Protein AF-A0A9P6UFY0-F1 (afdb_monomer_lite)

Secondary structure (DSSP, 8-state):
--------SS-TTTPPP-TTPSP--S---SSPTTSS-SS-SSHHHHHHHHHHHHHHHHHHHH---------

Organism: NCBI:txid64522

Foldseek 3Di:
DDDPDDDDDDDVPQADQAPPPDDPDPDDDPAHAQPPHSHGTSVVVVVVVVVVVVVVVCCVVVPVDPPPPPD

Radius of gyration: 19.02 Å; chains: 1; bounding box: 43×19×61 Å

Sequence (71 aa):
MAPTVIAAGSSVAFDRLGYWSPSTSSVDWCESNYVVSFYIAEFWNTISNAACFAAAAAAYHFFPGPKETRF

InterPro domains:
  IPR008901 Alkaline ceramidase [PF05875] (22-59)
  IPR008901 Alkaline ceramidase [PTHR46187] (15-58)

pLDDT: mean 82.56, std 16.37, range [40.5, 97.12]

Structure (mmCIF, N/CA/C/O backbone):
data_AF-A0A9P6UFY0-F1
#
_entry.id   AF-A0A9P6UFY0-F1
#
loop_
_atom_site.group_PDB
_atom_site.id
_atom_site.type_symbol
_atom_site.label_atom_id
_atom_site.label_alt_id
_atom_site.label_comp_id
_atom_site.label_asym_id
_atom_site.label_entity_id
_atom_site.label_seq_id
_atom_site.pdbx_PDB_ins_code
_atom_site.Cartn_x
_atom_site.Cartn_y
_atom_site.Cartn_z
_atom_site.occupancy
_atom_site.B_iso_or_equiv
_atom_site.auth_seq_id
_atom_site.auth_comp_id
_atom_site.auth_asym_id
_atom_site.auth_atom_id
_atom_site.pdbx_PDB_model_num
ATOM 1 N N . MET A 1 1 ? 24.859 4.055 -26.615 1.00 41.75 1 MET A N 1
ATOM 2 C CA . MET A 1 1 ? 25.310 3.618 -25.278 1.00 41.75 1 MET A CA 1
ATOM 3 C C . MET A 1 1 ? 24.057 3.533 -24.415 1.00 41.75 1 MET A C 1
ATOM 5 O O . MET A 1 1 ? 23.590 4.555 -23.940 1.00 41.75 1 MET A O 1
ATOM 9 N N . ALA A 1 2 ? 23.403 2.370 -24.384 1.00 40.50 2 ALA A N 1
ATOM 10 C CA . ALA A 1 2 ? 22.215 2.161 -23.554 1.00 40.50 2 ALA A CA 1
ATOM 11 C C . ALA A 1 2 ? 22.686 1.907 -22.114 1.00 40.50 2 ALA A C 1
ATOM 13 O O . ALA A 1 2 ? 23.676 1.189 -21.951 1.00 40.50 2 ALA A O 1
ATOM 14 N N . PRO A 1 3 ? 22.059 2.498 -21.085 1.00 53.41 3 PRO A N 1
ATOM 15 C CA . PRO A 1 3 ? 22.482 2.246 -19.724 1.00 53.41 3 PRO A CA 1
ATOM 16 C C . PRO A 1 3 ? 22.112 0.806 -19.374 1.00 53.41 3 PRO A C 1
ATOM 18 O O . PRO A 1 3 ? 20.949 0.408 -19.427 1.00 53.41 3 PRO A O 1
ATOM 21 N N . THR A 1 4 ? 23.128 0.021 -19.040 1.00 54.47 4 THR A N 1
ATOM 22 C CA . THR A 1 4 ? 22.989 -1.271 -18.379 1.00 54.47 4 THR A CA 1
ATOM 23 C C . THR A 1 4 ? 22.379 -1.009 -17.004 1.00 54.47 4 THR A C 1
ATOM 25 O O . THR A 1 4 ? 23.090 -0.666 -16.061 1.00 54.47 4 THR A O 1
ATOM 28 N N . VAL A 1 5 ? 21.053 -1.092 -16.891 1.00 55.19 5 VAL A N 1
ATOM 29 C CA . VAL A 1 5 ? 20.393 -1.108 -15.583 1.00 55.19 5 VAL A CA 1
ATOM 30 C C . VAL A 1 5 ? 20.681 -2.471 -14.967 1.00 55.19 5 VAL A C 1
ATOM 32 O O . VAL A 1 5 ? 20.381 -3.514 -15.545 1.00 55.19 5 VAL A O 1
ATOM 35 N N . ILE A 1 6 ? 21.361 -2.426 -13.828 1.00 50.16 6 ILE A N 1
ATOM 36 C CA . ILE A 1 6 ? 21.821 -3.565 -13.044 1.00 50.16 6 ILE A CA 1
ATOM 37 C C . ILE A 1 6 ? 20.602 -4.398 -12.640 1.00 50.16 6 ILE A C 1
ATOM 39 O O . ILE A 1 6 ? 19.765 -3.955 -11.858 1.00 50.16 6 ILE A O 1
ATOM 43 N N . ALA A 1 7 ? 20.518 -5.606 -13.194 1.00 50.81 7 ALA A N 1
ATOM 44 C CA . ALA A 1 7 ? 19.624 -6.653 -12.735 1.00 50.81 7 ALA A CA 1
ATOM 45 C C . ALA A 1 7 ? 20.100 -7.128 -11.355 1.00 50.81 7 ALA A C 1
ATOM 47 O O . ALA A 1 7 ? 21.100 -7.838 -11.247 1.00 50.81 7 ALA A O 1
ATOM 48 N N . ALA A 1 8 ? 19.396 -6.719 -10.304 1.00 52.03 8 ALA A N 1
ATOM 49 C CA . ALA A 1 8 ? 19.523 -7.294 -8.976 1.00 52.03 8 ALA A CA 1
ATOM 50 C C . ALA A 1 8 ? 18.166 -7.890 -8.591 1.00 52.03 8 ALA A C 1
ATOM 52 O O . ALA A 1 8 ? 17.213 -7.156 -8.372 1.00 52.03 8 ALA A O 1
ATOM 53 N N . GLY A 1 9 ? 18.098 -9.221 -8.520 1.00 50.91 9 GLY A N 1
ATOM 54 C CA . GLY A 1 9 ? 16.960 -9.938 -7.945 1.00 50.91 9 GLY A CA 1
ATOM 55 C C . GLY A 1 9 ? 15.818 -10.220 -8.920 1.00 50.91 9 GLY A C 1
ATOM 56 O O . GLY A 1 9 ? 15.480 -9.443 -9.800 1.00 50.91 9 GLY A O 1
ATOM 57 N N . SER A 1 10 ? 15.260 -11.410 -8.802 1.00 54.81 10 SER A N 1
ATOM 58 C CA . SER A 1 10 ? 14.361 -12.071 -9.738 1.00 54.81 10 SER A CA 1
ATOM 59 C C . SER A 1 10 ? 12.879 -11.703 -9.538 1.00 54.81 10 SER A C 1
ATOM 61 O O . SER A 1 10 ? 12.223 -12.344 -8.726 1.00 54.81 10 SER A O 1
ATOM 63 N N . SER A 1 11 ? 12.349 -10.754 -10.322 1.00 57.12 11 SER A N 1
ATOM 64 C CA . SER A 1 11 ? 10.888 -10.530 -10.524 1.00 57.12 11 SER A CA 1
ATOM 65 C C . SER A 1 11 ? 10.498 -9.855 -11.863 1.00 57.12 11 SER A C 1
ATOM 67 O O . SER A 1 11 ? 9.327 -9.798 -12.236 1.00 57.12 11 SER A O 1
ATOM 69 N N . VAL A 1 12 ? 11.475 -9.465 -12.694 1.00 60.03 12 VAL A N 1
ATOM 70 C CA . VAL A 1 12 ? 11.282 -8.731 -13.971 1.00 60.03 12 VAL A CA 1
ATOM 71 C C . VAL A 1 12 ? 10.406 -9.398 -15.044 1.00 60.03 12 VAL A C 1
ATOM 73 O O . VAL A 1 12 ? 10.049 -8.735 -16.013 1.00 60.03 12 VAL A O 1
ATOM 76 N N . ALA A 1 13 ? 10.057 -10.684 -14.935 1.00 64.81 13 ALA A N 1
ATOM 77 C CA . ALA A 1 13 ? 9.256 -11.348 -15.970 1.00 64.81 13 ALA A CA 1
ATOM 78 C C . ALA A 1 13 ? 7.790 -10.872 -16.000 1.00 64.81 13 ALA A C 1
ATOM 80 O O . ALA A 1 13 ? 7.169 -10.900 -17.063 1.00 64.81 13 ALA A O 1
ATOM 81 N N . PHE A 1 14 ? 7.246 -10.432 -14.859 1.00 72.88 14 PHE A N 1
ATOM 82 C CA . PHE A 1 14 ? 5.835 -10.039 -14.732 1.00 72.88 14 PHE A CA 1
ATOM 83 C C . PHE A 1 14 ? 5.625 -8.644 -14.125 1.00 72.88 14 PHE A C 1
ATOM 85 O O . PHE A 1 14 ? 4.522 -8.100 -14.216 1.00 72.88 14 PHE A O 1
ATOM 92 N N . ASP A 1 15 ? 6.678 -8.040 -13.580 1.00 84.31 15 ASP A N 1
ATOM 93 C CA . ASP A 1 15 ? 6.633 -6.702 -12.999 1.00 84.31 15 ASP A CA 1
ATOM 94 C C . ASP A 1 15 ? 6.610 -5.595 -14.052 1.00 84.31 15 ASP A C 1
ATOM 96 O O . ASP A 1 15 ? 7.284 -5.653 -15.085 1.00 84.31 15 ASP A O 1
ATOM 100 N N . ARG A 1 16 ? 5.843 -4.539 -13.766 1.00 88.56 16 ARG A N 1
ATOM 101 C CA . ARG A 1 16 ? 5.807 -3.321 -14.582 1.00 88.56 16 ARG A CA 1
ATOM 102 C C . ARG A 1 16 ? 6.646 -2.225 -13.939 1.00 88.56 16 ARG A C 1
ATOM 104 O O . ARG A 1 16 ? 6.761 -2.147 -12.721 1.00 88.56 16 ARG A O 1
ATOM 111 N N . LEU A 1 17 ? 7.189 -1.329 -14.765 1.00 89.81 17 LEU A N 1
ATOM 112 C CA . LEU A 1 17 ? 7.803 -0.098 -14.269 1.00 89.81 17 LEU A CA 1
ATOM 113 C C . LEU A 1 17 ? 6.713 0.791 -13.666 1.00 89.81 17 LEU A C 1
ATOM 115 O O . LEU A 1 17 ? 5.795 1.224 -14.365 1.00 89.81 17 LEU A O 1
ATOM 119 N N . GLY A 1 18 ? 6.824 1.031 -12.366 1.00 90.19 18 GLY A N 1
ATOM 120 C CA . GLY A 1 18 ? 5.953 1.906 -11.600 1.00 90.19 18 GLY A CA 1
ATOM 121 C C . GLY A 1 18 ? 6.608 3.243 -11.293 1.00 90.19 18 GLY A C 1
ATOM 122 O O . GLY A 1 18 ? 7.794 3.463 -11.542 1.00 90.19 18 GLY A O 1
ATOM 123 N N . TYR A 1 19 ? 5.829 4.135 -10.691 1.00 93.69 19 TYR A N 1
ATOM 124 C CA . TYR A 1 19 ? 6.292 5.470 -10.315 1.00 93.69 19 TYR A CA 1
ATOM 125 C C . TYR A 1 19 ? 7.505 5.443 -9.367 1.00 93.69 19 TYR A C 1
ATOM 127 O O . TYR A 1 19 ? 8.390 6.286 -9.477 1.00 93.69 19 TYR A O 1
ATOM 135 N N . TRP A 1 20 ? 7.563 4.462 -8.460 1.00 91.50 20 TRP A N 1
ATOM 136 C CA . TRP A 1 20 ? 8.625 4.336 -7.453 1.00 91.50 20 TRP A CA 1
ATOM 137 C C . TRP A 1 20 ? 9.727 3.336 -7.833 1.00 91.50 20 TRP A C 1
ATOM 139 O O . TRP A 1 20 ? 10.491 2.913 -6.971 1.00 91.50 20 TRP A O 1
ATOM 149 N N . SER A 1 21 ? 9.810 2.925 -9.100 1.00 86.94 21 SER A N 1
ATOM 150 C CA . SER A 1 21 ? 10.852 1.999 -9.552 1.00 86.94 21 SER A CA 1
ATOM 151 C C . SER A 1 21 ? 12.252 2.648 -9.566 1.00 86.94 21 SER A C 1
ATOM 153 O O . SER A 1 21 ? 12.366 3.839 -9.866 1.00 86.94 21 SER A O 1
ATOM 155 N N . PRO A 1 22 ? 13.336 1.873 -9.339 1.00 88.00 22 PRO A N 1
ATOM 156 C CA . PRO A 1 22 ? 13.366 0.438 -9.022 1.00 88.00 22 PRO A CA 1
ATOM 157 C C . PRO A 1 22 ? 13.064 0.136 -7.543 1.00 88.00 22 PRO A C 1
ATOM 159 O O . PRO A 1 22 ? 13.336 0.954 -6.666 1.00 88.00 22 PRO A O 1
ATOM 162 N N . SER A 1 23 ? 12.532 -1.058 -7.265 1.00 85.25 23 SER A N 1
ATOM 163 C CA . SER A 1 23 ? 12.314 -1.531 -5.894 1.00 85.25 23 SER A CA 1
ATOM 164 C C . SER A 1 23 ? 13.652 -1.744 -5.172 1.00 85.25 23 SER A C 1
ATOM 166 O O . SER A 1 23 ? 14.594 -2.313 -5.718 1.00 85.25 23 SER A O 1
ATOM 168 N N . THR A 1 24 ? 13.751 -1.260 -3.931 1.00 88.75 24 THR A N 1
ATOM 169 C CA . THR A 1 24 ? 14.952 -1.385 -3.076 1.00 88.75 24 THR A CA 1
ATOM 170 C C . THR A 1 24 ? 14.765 -2.366 -1.916 1.00 88.75 24 THR A C 1
ATOM 172 O O . THR A 1 24 ? 15.650 -2.502 -1.071 1.00 88.75 24 THR A O 1
ATOM 175 N N . SER A 1 25 ? 13.614 -3.041 -1.857 1.00 85.00 25 SER A N 1
ATOM 176 C CA . SER A 1 25 ? 13.329 -4.061 -0.848 1.00 85.00 25 SER A CA 1
ATOM 177 C C . SER A 1 25 ? 14.2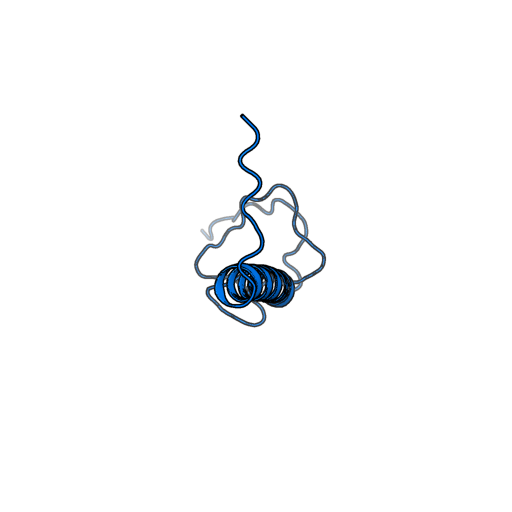42 -5.275 -1.028 1.00 85.00 25 SER A C 1
ATOM 179 O O . SER A 1 25 ? 14.552 -5.671 -2.149 1.00 85.00 25 SER A O 1
ATOM 181 N N . SER A 1 26 ? 14.651 -5.896 0.080 1.00 89.12 26 SER A N 1
ATOM 182 C CA . SER A 1 26 ? 15.401 -7.158 0.057 1.00 89.12 26 SER A CA 1
ATOM 183 C C . SER A 1 26 ? 14.526 -8.373 -0.264 1.00 89.12 26 SER A C 1
ATOM 185 O O . SER A 1 26 ? 15.059 -9.421 -0.625 1.00 89.12 26 SER A O 1
ATOM 187 N N . VAL A 1 27 ? 13.205 -8.242 -0.110 1.00 88.12 27 VAL A N 1
ATOM 188 C CA . VAL A 1 27 ? 12.212 -9.295 -0.350 1.00 88.12 27 VAL A CA 1
ATOM 189 C C . VAL A 1 27 ? 11.089 -8.735 -1.214 1.00 88.12 27 VAL A C 1
ATOM 191 O O . VAL A 1 27 ? 10.578 -7.649 -0.936 1.00 88.12 27 VAL A O 1
ATOM 194 N N . ASP A 1 28 ? 10.719 -9.504 -2.230 1.00 88.00 28 ASP A N 1
ATOM 195 C CA . ASP A 1 28 ? 9.605 -9.263 -3.144 1.00 88.00 28 ASP A CA 1
ATOM 196 C C . ASP A 1 28 ? 8.666 -10.470 -3.027 1.00 88.00 28 ASP A C 1
ATOM 198 O O . ASP A 1 28 ? 9.144 -11.615 -3.010 1.00 88.00 28 ASP A O 1
ATOM 202 N N . TRP A 1 29 ? 7.365 -10.250 -2.835 1.00 87.38 29 TRP A N 1
ATOM 203 C CA . TRP A 1 29 ? 6.430 -11.361 -2.646 1.00 87.38 29 TRP A CA 1
ATOM 204 C C . TRP A 1 29 ? 6.015 -11.962 -3.995 1.00 87.38 29 TRP A C 1
ATOM 206 O O . TRP A 1 29 ? 6.450 -11.552 -5.064 1.00 87.38 29 TRP A O 1
ATOM 216 N N . CYS A 1 30 ? 5.172 -12.999 -3.969 1.00 90.50 30 CYS A N 1
ATOM 217 C CA . CYS A 1 30 ? 4.732 -13.664 -5.198 1.00 90.50 30 CYS A CA 1
ATOM 218 C C . CYS A 1 30 ? 3.797 -12.805 -6.074 1.00 90.50 30 CYS A C 1
ATOM 220 O O . CYS A 1 30 ? 3.480 -13.218 -7.189 1.00 90.50 30 CYS A O 1
ATOM 222 N N . GLU A 1 31 ? 3.302 -11.669 -5.572 1.00 92.75 31 GLU A N 1
ATOM 223 C CA . GLU A 1 31 ? 2.447 -10.761 -6.336 1.00 92.75 31 GLU A CA 1
ATOM 224 C C . GLU A 1 31 ? 3.307 -9.801 -7.163 1.00 92.75 31 GLU A C 1
ATOM 226 O O . GLU A 1 31 ? 4.211 -9.166 -6.643 1.00 92.75 31 GLU A O 1
ATOM 231 N N . SER A 1 32 ? 3.001 -9.659 -8.451 1.00 92.00 32 SER A N 1
ATOM 232 C CA . SER A 1 32 ? 3.770 -8.783 -9.334 1.00 92.00 32 SER A CA 1
ATOM 233 C C . SER A 1 32 ? 3.572 -7.293 -9.038 1.00 92.00 32 SER A C 1
ATOM 235 O O . SER A 1 32 ? 2.452 -6.803 -8.837 1.00 92.00 32 SER A O 1
ATOM 237 N N . ASN A 1 33 ? 4.663 -6.538 -9.126 1.00 93.31 33 ASN A N 1
ATOM 238 C CA . ASN A 1 33 ? 4.700 -5.106 -8.891 1.00 93.31 33 ASN A CA 1
ATOM 239 C C . ASN A 1 33 ? 4.021 -4.312 -10.021 1.00 93.31 33 ASN A C 1
ATOM 241 O O . ASN A 1 33 ? 4.250 -4.531 -11.214 1.00 93.31 33 ASN A O 1
ATOM 245 N N . T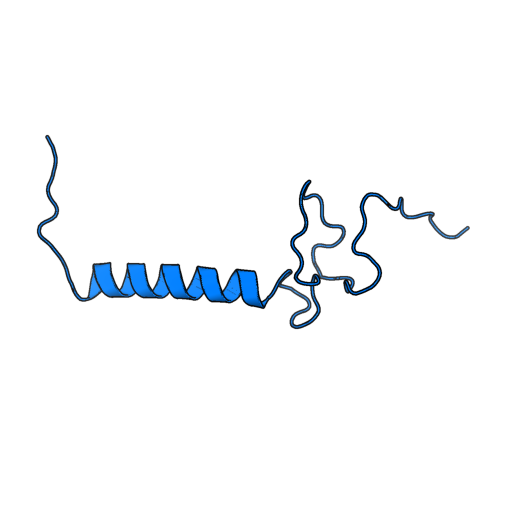YR A 1 34 ? 3.192 -3.340 -9.628 1.00 93.19 34 TYR A N 1
ATOM 246 C CA . TYR A 1 34 ? 2.555 -2.339 -10.498 1.00 93.19 34 TYR A CA 1
ATOM 247 C C . TYR A 1 34 ? 1.669 -2.886 -11.637 1.00 93.19 34 TYR A C 1
ATOM 249 O O . TYR A 1 34 ? 1.414 -2.194 -12.627 1.00 93.19 34 TYR A O 1
ATOM 257 N N . VAL A 1 35 ? 1.154 -4.116 -11.523 1.00 93.62 35 VAL A N 1
ATOM 258 C CA . VAL A 1 35 ? 0.272 -4.707 -12.552 1.00 93.62 35 VAL A CA 1
ATOM 259 C C . VAL A 1 35 ? -1.090 -4.009 -12.617 1.00 93.62 35 VAL A C 1
ATOM 261 O O . VAL A 1 35 ? -1.597 -3.760 -13.714 1.00 93.62 35 VAL A O 1
ATOM 264 N N . VAL A 1 36 ? -1.670 -3.677 -11.459 1.00 95.44 36 VAL A N 1
ATOM 265 C CA . VAL A 1 3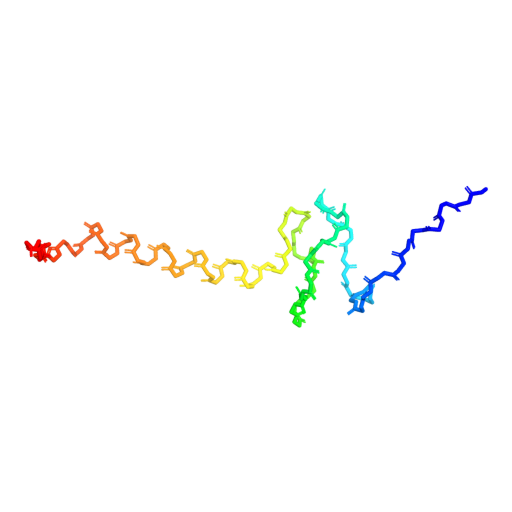6 ? -3.012 -3.069 -11.354 1.00 95.44 36 VAL A CA 1
ATOM 266 C C . VAL A 1 36 ? -2.955 -1.539 -11.321 1.00 95.44 36 VAL A C 1
ATOM 268 O O . VAL A 1 36 ? -3.815 -0.878 -11.898 1.00 95.44 36 VAL A O 1
ATOM 271 N N . SER A 1 37 ? -1.944 -0.960 -10.667 1.00 94.50 37 SER A N 1
ATOM 272 C CA . SER A 1 37 ? -1.790 0.489 -10.499 1.00 94.50 37 SER A CA 1
ATOM 273 C C . SER A 1 37 ? -0.348 0.914 -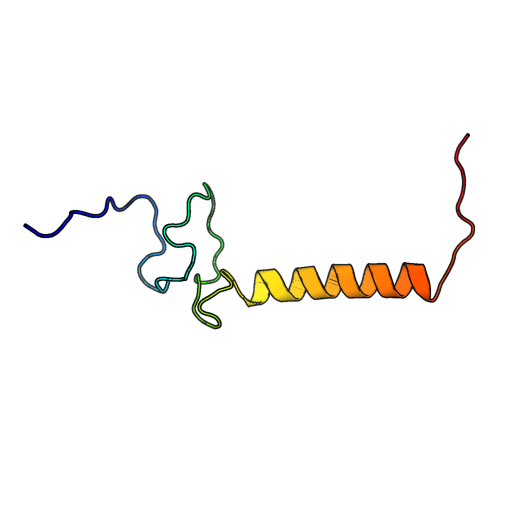10.748 1.00 94.50 37 SER A C 1
ATOM 275 O O . SER A 1 37 ? 0.579 0.277 -10.263 1.00 94.50 37 SER A O 1
ATOM 277 N N . PHE A 1 38 ? -0.154 2.039 -11.441 1.00 94.62 38 PHE A N 1
ATOM 278 C CA . PHE A 1 38 ? 1.175 2.619 -11.674 1.00 94.62 38 PHE A CA 1
ATOM 279 C C . PHE A 1 38 ? 1.829 3.165 -10.391 1.00 94.62 38 PHE A C 1
ATOM 281 O O . PHE A 1 38 ? 3.048 3.315 -10.324 1.00 94.62 38 PHE A O 1
ATOM 288 N N . TYR A 1 39 ? 1.029 3.454 -9.361 1.00 95.81 39 TYR A N 1
ATOM 289 C CA . TYR A 1 39 ? 1.506 4.073 -8.121 1.00 95.81 39 TYR A CA 1
ATOM 290 C C . TYR A 1 39 ? 1.704 3.083 -6.973 1.00 95.81 39 TYR A C 1
ATOM 292 O O . TYR A 1 39 ? 2.480 3.368 -6.064 1.00 95.81 39 TYR A O 1
ATOM 300 N N . ILE A 1 40 ? 1.013 1.941 -7.003 1.00 95.75 40 ILE A N 1
ATOM 301 C CA . ILE A 1 40 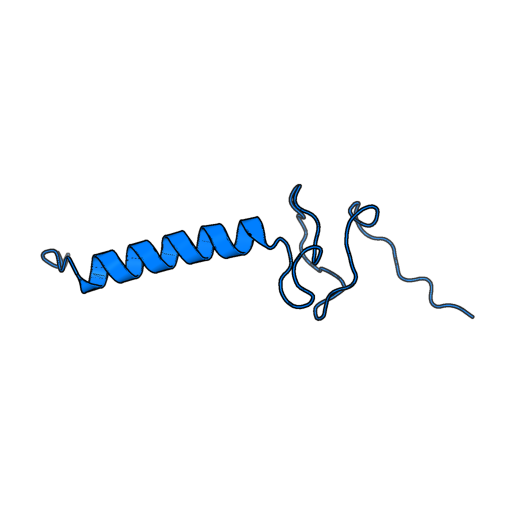? 0.980 0.971 -5.904 1.00 95.75 40 ILE A CA 1
ATOM 302 C C . ILE A 1 40 ? 1.538 -0.365 -6.406 1.00 95.75 40 ILE A C 1
ATOM 304 O O . ILE A 1 40 ? 0.950 -0.996 -7.285 1.00 95.75 40 ILE A O 1
ATOM 308 N N . ALA A 1 41 ? 2.675 -0.763 -5.836 1.00 94.12 41 ALA A N 1
ATOM 309 C CA . ALA A 1 41 ? 3.249 -2.102 -5.948 1.00 94.12 41 ALA A CA 1
ATOM 310 C C . ALA A 1 41 ? 2.386 -3.121 -5.184 1.00 94.12 41 ALA A C 1
ATOM 312 O O . ALA A 1 41 ? 1.732 -2.730 -4.220 1.00 94.12 41 ALA A O 1
ATOM 313 N N . GLU A 1 42 ? 2.374 -4.388 -5.617 1.00 94.81 42 GLU A N 1
ATOM 314 C CA . GLU A 1 42 ? 1.607 -5.480 -4.983 1.00 94.81 42 GLU A CA 1
ATOM 315 C C . GLU A 1 42 ? 0.196 -5.044 -4.526 1.00 94.81 42 GLU A C 1
ATOM 317 O O . GLU A 1 42 ? -0.099 -4.847 -3.339 1.00 94.81 42 GLU A O 1
ATOM 322 N N . PHE A 1 43 ? -0.672 -4.760 -5.498 1.00 96.56 43 PHE A N 1
ATOM 323 C CA . PHE A 1 43 ? -1.932 -4.060 -5.252 1.00 96.56 43 PHE A CA 1
ATOM 324 C C . PHE A 1 43 ? -2.845 -4.802 -4.266 1.00 96.56 43 PHE A C 1
ATOM 326 O O . PHE A 1 43 ? -3.434 -4.173 -3.381 1.00 96.56 43 PHE A O 1
ATOM 333 N N . TRP A 1 44 ? -2.958 -6.125 -4.394 1.00 96.50 44 TRP A N 1
ATOM 334 C CA . TRP A 1 44 ? -3.837 -6.938 -3.559 1.00 96.50 44 TRP A CA 1
ATOM 335 C C . TRP A 1 44 ? -3.288 -7.111 -2.139 1.00 96.50 44 TRP A C 1
ATOM 337 O O . TRP A 1 44 ? -4.055 -7.002 -1.173 1.00 96.50 44 TRP A O 1
ATOM 347 N N . ASN A 1 45 ? -1.974 -7.267 -1.979 1.00 96.19 45 ASN A N 1
ATOM 348 C CA . ASN A 1 45 ? -1.312 -7.231 -0.672 1.00 96.19 45 ASN A CA 1
ATOM 349 C C . ASN A 1 45 ? -1.506 -5.875 0.025 1.00 96.19 45 ASN A C 1
ATOM 351 O O . ASN A 1 45 ? -1.794 -5.816 1.223 1.00 96.19 45 ASN A O 1
ATOM 355 N N . THR A 1 46 ? -1.411 -4.769 -0.714 1.00 96.50 46 THR A N 1
ATOM 356 C CA . THR A 1 46 ? -1.582 -3.426 -0.142 1.00 96.50 46 THR A CA 1
ATOM 357 C C . THR A 1 46 ? -3.026 -3.179 0.307 1.00 96.50 46 THR A C 1
ATOM 359 O O . THR A 1 46 ? -3.266 -2.750 1.440 1.00 96.50 46 THR A O 1
ATOM 362 N N . ILE A 1 47 ? -4.012 -3.458 -0.554 1.00 97.06 47 ILE A N 1
ATOM 363 C CA . ILE A 1 47 ? -5.414 -3.121 -0.265 1.00 97.06 47 ILE A CA 1
ATOM 364 C C . ILE A 1 47 ? -6.031 -4.016 0.814 1.00 97.06 47 ILE A C 1
ATOM 366 O O . ILE A 1 47 ? -6.847 -3.544 1.606 1.00 97.06 47 ILE A O 1
ATOM 370 N N . SER A 1 48 ? -5.618 -5.284 0.895 1.00 96.00 48 SER A N 1
ATOM 371 C CA . SER A 1 48 ? -6.068 -6.193 1.955 1.00 96.00 48 SER A CA 1
ATOM 372 C C . SER A 1 48 ? -5.599 -5.723 3.338 1.00 96.00 48 SER A C 1
ATOM 374 O O . SER A 1 48 ? -6.408 -5.647 4.264 1.00 96.00 48 SER A O 1
ATOM 376 N N . ASN A 1 49 ? -4.341 -5.289 3.470 1.00 96.12 49 ASN A N 1
ATOM 377 C CA . ASN A 1 49 ? -3.836 -4.674 4.702 1.00 96.12 49 ASN A CA 1
ATOM 378 C C . ASN A 1 49 ? -4.569 -3.367 5.041 1.00 96.12 49 ASN A C 1
ATOM 380 O O . ASN A 1 49 ? -4.946 -3.144 6.194 1.00 96.12 49 ASN A O 1
ATOM 384 N N . ALA A 1 50 ? -4.827 -2.516 4.043 1.00 96.56 50 ALA A N 1
ATOM 385 C CA . ALA A 1 50 ? -5.595 -1.288 4.240 1.00 96.56 50 ALA A CA 1
ATOM 386 C C . ALA A 1 50 ? -7.016 -1.574 4.760 1.00 96.56 50 ALA A C 1
ATOM 388 O O . ALA A 1 50 ? -7.493 -0.878 5.659 1.00 96.56 50 ALA A O 1
ATOM 389 N N . ALA A 1 51 ? -7.672 -2.627 4.261 1.00 96.56 51 ALA A N 1
ATOM 390 C CA . ALA A 1 51 ? -8.980 -3.058 4.749 1.00 96.56 51 ALA A CA 1
ATOM 391 C C . ALA A 1 51 ? -8.934 -3.501 6.223 1.00 96.56 51 ALA A C 1
ATOM 393 O O . ALA A 1 51 ? -9.820 -3.130 6.995 1.00 96.56 51 ALA A O 1
ATOM 394 N N . CYS A 1 52 ? -7.885 -4.215 6.646 1.00 96.62 52 CYS A N 1
ATOM 395 C CA . CYS A 1 52 ? -7.680 -4.571 8.055 1.00 96.62 52 CYS A CA 1
ATOM 396 C C . CYS A 1 52 ? -7.560 -3.328 8.950 1.00 96.62 52 CYS A C 1
ATOM 398 O O . CYS A 1 52 ? -8.220 -3.250 9.989 1.00 96.62 52 CYS A O 1
ATOM 400 N N . PHE A 1 53 ? -6.774 -2.326 8.541 1.00 97.12 53 PHE A N 1
ATOM 401 C CA . PHE A 1 53 ? -6.661 -1.070 9.291 1.00 97.12 53 PHE A CA 1
ATOM 402 C C . PHE A 1 53 ? -7.978 -0.292 9.330 1.00 97.12 53 PHE A C 1
ATOM 404 O O . PHE A 1 53 ? -8.340 0.240 10.379 1.00 97.12 53 PHE A O 1
ATOM 411 N N . ALA A 1 54 ? -8.722 -0.260 8.223 1.00 96.81 54 ALA A N 1
ATOM 412 C CA . ALA A 1 54 ? -10.034 0.375 8.175 1.00 96.81 54 ALA A CA 1
ATOM 413 C C . ALA A 1 54 ? -11.027 -0.306 9.130 1.00 96.81 54 ALA A C 1
ATOM 415 O O . ALA A 1 54 ? -11.737 0.379 9.864 1.00 96.81 54 ALA A O 1
ATOM 416 N N . ALA A 1 55 ? -11.038 -1.641 9.179 1.00 95.38 55 ALA A N 1
ATOM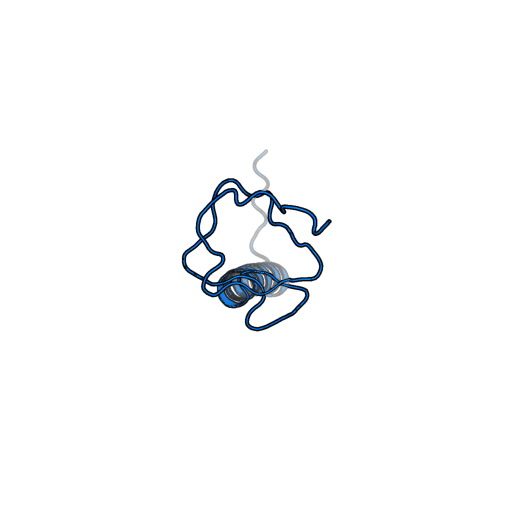 417 C CA . ALA A 1 55 ? -11.863 -2.397 10.116 1.00 95.38 55 ALA A CA 1
ATOM 418 C C . ALA A 1 55 ? -11.468 -2.122 11.577 1.00 95.38 55 ALA A C 1
ATOM 420 O O . ALA A 1 55 ? -12.343 -1.902 12.413 1.00 95.38 55 ALA A O 1
ATOM 421 N N . ALA A 1 56 ? -10.168 -2.068 11.882 1.00 94.69 56 ALA A N 1
ATOM 422 C CA . ALA A 1 56 ? -9.680 -1.732 13.219 1.00 94.69 56 ALA A CA 1
ATOM 423 C C . ALA A 1 56 ? -10.072 -0.303 13.636 1.00 94.69 56 ALA A C 1
ATOM 425 O O . ALA A 1 56 ? -10.550 -0.091 14.750 1.00 94.69 56 ALA A O 1
ATOM 426 N N . ALA A 1 57 ? -9.931 0.670 12.733 1.00 94.88 57 ALA A N 1
ATOM 427 C CA . ALA A 1 57 ? -10.352 2.047 12.974 1.00 94.88 57 ALA A CA 1
ATOM 428 C C . ALA A 1 57 ? -11.870 2.136 13.188 1.00 94.88 57 ALA A C 1
ATOM 430 O O . ALA A 1 57 ? -12.324 2.751 14.151 1.00 94.88 57 ALA A O 1
ATOM 431 N N . ALA A 1 58 ? -12.660 1.470 12.342 1.00 94.94 58 ALA A N 1
ATOM 432 C CA . ALA A 1 58 ? -14.106 1.394 12.503 1.00 94.94 58 ALA A CA 1
ATOM 433 C C . ALA A 1 58 ? -14.474 0.787 13.863 1.00 94.94 58 ALA A C 1
ATOM 435 O O . ALA A 1 58 ? -15.283 1.360 14.586 1.00 94.94 58 ALA A O 1
ATOM 436 N N . ALA A 1 59 ? -13.835 -0.314 14.261 1.00 92.81 59 ALA A N 1
ATOM 437 C CA . ALA A 1 59 ? -14.078 -0.925 15.559 1.00 92.81 59 ALA A CA 1
ATOM 438 C C . ALA A 1 59 ? -13.753 0.031 16.717 1.00 92.81 59 ALA A C 1
ATOM 440 O O . ALA A 1 59 ? -14.569 0.185 17.620 1.00 92.81 59 ALA A O 1
ATOM 441 N N . TYR A 1 60 ? -12.619 0.736 16.656 1.00 91.19 60 TYR A N 1
ATOM 442 C CA . TYR A 1 60 ? -12.243 1.735 17.660 1.00 91.19 60 TYR A CA 1
ATOM 443 C C . TYR A 1 60 ? -13.257 2.887 17.766 1.00 91.19 60 TYR A C 1
ATOM 445 O O . TYR A 1 60 ? -13.512 3.386 18.863 1.00 91.19 60 TYR A O 1
ATOM 453 N N . HIS A 1 61 ? -13.846 3.308 16.644 1.00 91.00 61 HIS A N 1
ATOM 454 C CA . HIS A 1 61 ? -14.812 4.406 16.610 1.00 91.00 61 HIS A CA 1
ATOM 455 C C . HIS A 1 61 ? -16.237 3.988 16.997 1.00 91.00 61 HIS A C 1
ATOM 457 O O . HIS A 1 61 ? -16.909 4.737 17.705 1.00 91.00 61 HIS A O 1
ATOM 463 N N . PHE A 1 62 ? -16.707 2.822 16.547 1.00 92.19 62 PHE A N 1
ATOM 464 C CA . PHE A 1 62 ? -18.083 2.361 16.775 1.00 92.19 62 PHE A CA 1
ATOM 465 C C . PHE A 1 62 ? -18.247 1.536 18.053 1.00 92.19 62 PHE A C 1
ATOM 467 O O . PHE A 1 62 ? -19.327 1.539 18.641 1.00 92.19 62 PHE A O 1
ATOM 474 N N . PHE A 1 63 ? -17.188 0.865 18.508 1.00 86.62 63 PHE A N 1
ATOM 475 C CA . PHE A 1 63 ? -17.186 0.052 19.722 1.00 86.62 63 PHE A CA 1
ATOM 476 C C . PHE A 1 63 ? -16.131 0.571 20.707 1.00 86.62 63 PHE A C 1
ATOM 478 O O . PHE A 1 63 ? -15.102 -0.079 20.914 1.00 86.62 63 PHE A O 1
ATOM 485 N N . PRO A 1 64 ? -16.359 1.739 21.339 1.00 78.62 64 PRO A N 1
ATOM 486 C CA . PRO A 1 64 ? -15.480 2.214 22.395 1.00 78.62 64 PRO A CA 1
ATOM 487 C C . PRO A 1 64 ? -15.576 1.261 23.595 1.00 78.62 64 PRO A C 1
ATOM 489 O O . PRO A 1 64 ? -16.473 1.366 24.429 1.00 78.62 64 PRO A O 1
ATOM 492 N N . GLY A 1 65 ? -14.654 0.302 23.674 1.00 75.25 65 GLY A N 1
ATOM 493 C CA . GLY A 1 65 ? -14.457 -0.500 24.876 1.00 75.25 65 GLY A CA 1
ATOM 494 C C . GLY A 1 65 ? -13.931 0.367 26.030 1.00 75.25 65 GLY A C 1
ATOM 495 O O . GLY A 1 65 ? -13.376 1.447 25.788 1.00 75.25 65 GLY A O 1
ATOM 496 N N . PRO A 1 66 ? -14.062 -0.085 27.291 1.00 73.19 66 PRO A N 1
ATOM 497 C CA . PRO A 1 66 ? -13.342 0.519 28.403 1.00 73.19 66 PRO A CA 1
ATOM 498 C C . PRO A 1 66 ? -11.855 0.551 28.054 1.00 73.19 66 PRO A C 1
ATOM 500 O O . PRO A 1 66 ? -11.239 -0.488 27.818 1.00 73.19 66 PRO A O 1
ATOM 503 N N . LYS A 1 67 ? -11.276 1.749 27.970 1.00 69.88 67 LYS A N 1
ATOM 504 C CA . LYS A 1 67 ? -9.835 1.897 27.783 1.00 69.88 67 LYS A CA 1
ATOM 505 C C . LYS A 1 67 ? -9.202 1.513 29.110 1.00 69.88 67 LYS A C 1
ATOM 507 O O . LYS A 1 67 ? -9.184 2.324 30.030 1.00 69.88 67 LYS A O 1
ATOM 512 N N . GLU A 1 68 ? -8.777 0.262 29.239 1.00 67.81 68 GLU A N 1
ATOM 513 C CA . GLU A 1 68 ? -8.086 -0.219 30.430 1.00 67.81 68 GLU A CA 1
ATOM 514 C C . GLU A 1 68 ? -6.742 0.519 30.512 1.00 67.81 68 GLU A C 1
ATOM 516 O O . GLU A 1 68 ? -5.754 0.153 29.876 1.00 67.81 68 GLU A O 1
ATOM 521 N N . THR A 1 69 ? -6.727 1.647 31.224 1.00 65.44 69 THR A N 1
ATOM 522 C CA . THR A 1 69 ? -5.504 2.370 31.559 1.00 65.44 69 THR A CA 1
ATOM 523 C C . THR A 1 69 ? -4.753 1.504 32.555 1.00 65.44 69 THR A C 1
ATOM 525 O O . THR A 1 69 ? -5.024 1.556 33.754 1.00 65.44 69 THR A O 1
ATOM 528 N N . ARG A 1 70 ? -3.850 0.647 32.067 1.00 70.56 70 ARG A N 1
ATOM 529 C CA . ARG A 1 70 ? -2.858 0.025 32.945 1.00 70.56 70 ARG A CA 1
ATOM 530 C C . ARG A 1 70 ? -1.985 1.148 33.508 1.00 70.56 70 ARG A C 1
ATOM 532 O O . ARG A 1 70 ? -1.284 1.806 32.741 1.00 70.56 70 ARG A O 1
ATOM 539 N N . PHE A 1 71 ? -2.144 1.396 34.807 1.00 64.81 71 PHE A N 1
ATOM 540 C CA . PHE A 1 71 ? -1.270 2.246 35.612 1.00 64.81 71 PHE A CA 1
ATOM 541 C C . PHE A 1 71 ? 0.115 1.614 35.747 1.00 64.81 71 PHE A C 1
ATOM 543 O O . PHE A 1 71 ? 0.179 0.362 35.805 1.00 64.81 71 PHE A O 1
#